Protein AF-A0A2P9ACB7-F1 (afdb_monomer)

Organism: NCBI:txid1631247

Mean predicted aligned error: 3.86 Å

Secondary structure (DSSP, 8-state):
-PPPPPEEEEETTEEEEEEEE---SSEEEE---SS--TTGGGTSHHHHHHHHHHHTTSEEEEEPPTTSTTSPPPP---

Foldseek 3Di:
DPPFDWDWDDDPPKTKTKTWAADAPAEDEDEDPDADAPRVLCVDPVSVVVQCVVRHHHRYMYIAPACHHPIDHDDPDD

pLDDT: mean 92.19, std 8.99, range [57.38, 98.62]

Radius of gyration: 13.12 Å; Cα contacts (8 Å, |Δi|>4): 140; chains: 1; bounding box: 25×29×42 Å

Nearest PDB structures (foldseek):
  4baz-assembly1_A  TM=7.191E-01  e=7.638E-03  Pseudomonas aeruginosa PAO1
  4e46-assembly1_A  TM=7.227E-01  e=8.711E-03  Rhodococcus rhodochrous
  4b9a-assembly1_A  TM=7.209E-01  e=9.936E-03  Pseudomonas aeruginosa PAO1
  4bau-assembly1_A-2  TM=7.214E-01  e=9.936E-03  Pseudomonas aeruginosa PAO1
  4bat-assembly1_A-2  TM=7.285E-01  e=1.210E-02  Pseudomonas aeruginosa PAO1

InterPro domains:
  IPR029058 Alpha/Beta hydrolase fold [G3DSA:3.40.50.1820] (1-78)
  IPR029058 Alpha/Beta hydrolase fold [SSF53474] (2-75)

Sequence (78 aa):
MRPIETRYARSGDVRIAYQVVGQGSFDLVFVPGFISNLDLHWEDEGYSRLLKRLSAFSRLILFDKRGTGLSDRIDTRF

Structure (mmCIF, N/CA/C/O backbone):
data_AF-A0A2P9ACB7-F1
#
_entry.id   AF-A0A2P9ACB7-F1
#
loop_
_atom_site.group_PDB
_atom_site.id
_atom_site.type_symbol
_atom_site.label_atom_id
_atom_site.label_alt_id
_atom_site.label_comp_id
_atom_site.label_asym_id
_atom_site.label_entity_id
_atom_site.label_seq_id
_atom_site.pdbx_PDB_ins_code
_atom_site.Cartn_x
_atom_site.Cartn_y
_atom_site.Cartn_z
_atom_site.occupancy
_atom_site.B_iso_or_equiv
_atom_site.auth_seq_id
_atom_site.auth_comp_id
_atom_site.auth_asym_id
_atom_site.auth_atom_id
_atom_site.pdbx_PDB_model_num
ATOM 1 N N . MET A 1 1 ? 8.075 0.051 17.053 1.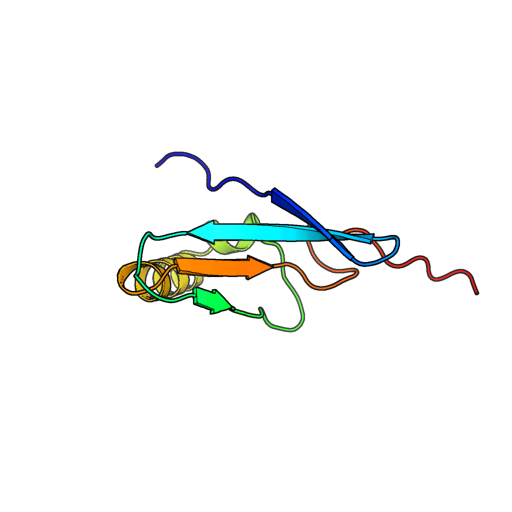00 57.66 1 MET A N 1
ATOM 2 C CA . MET A 1 1 ? 6.889 -0.471 16.331 1.00 57.66 1 MET A CA 1
ATOM 3 C C . MET A 1 1 ? 7.292 -1.816 15.748 1.00 57.66 1 MET A C 1
ATOM 5 O O . MET A 1 1 ? 8.439 -1.915 15.329 1.00 57.66 1 MET A O 1
ATOM 9 N N . ARG A 1 2 ? 6.447 -2.857 15.773 1.00 64.38 2 ARG A N 1
ATOM 10 C CA . ARG A 1 2 ? 6.791 -4.080 15.024 1.00 64.38 2 ARG A CA 1
ATOM 11 C C . ARG A 1 2 ? 6.846 -3.733 13.528 1.00 64.38 2 ARG A C 1
ATOM 13 O O . ARG A 1 2 ? 6.035 -2.899 13.118 1.00 64.38 2 ARG A O 1
ATOM 20 N N . PRO A 1 3 ? 7.767 -4.323 12.748 1.00 77.81 3 PRO A N 1
ATOM 21 C CA . PRO A 1 3 ? 7.769 -4.163 11.299 1.00 77.81 3 PRO A CA 1
ATOM 22 C C . PRO A 1 3 ? 6.404 -4.556 10.732 1.00 77.81 3 PRO A C 1
ATOM 24 O O . PRO A 1 3 ? 5.788 -5.510 11.215 1.00 77.81 3 PRO A O 1
ATOM 27 N N . ILE A 1 4 ? 5.917 -3.803 9.749 1.00 91.25 4 ILE A N 1
ATOM 28 C CA . ILE A 1 4 ? 4.677 -4.151 9.058 1.00 91.25 4 ILE A CA 1
ATOM 29 C C . ILE A 1 4 ? 4.981 -5.341 8.155 1.00 91.25 4 ILE A C 1
ATOM 31 O O . ILE A 1 4 ? 5.921 -5.320 7.369 1.00 91.25 4 ILE A O 1
ATOM 35 N N . GLU A 1 5 ? 4.218 -6.412 8.332 1.00 94.31 5 GLU A N 1
ATOM 36 C CA . GLU A 1 5 ? 4.444 -7.670 7.632 1.00 94.31 5 GLU A CA 1
ATOM 37 C C . GLU A 1 5 ? 3.941 -7.570 6.189 1.00 94.31 5 GLU A C 1
ATOM 39 O O . GLU A 1 5 ? 2.741 -7.403 5.950 1.00 94.31 5 GLU A O 1
ATOM 44 N N . THR A 1 6 ? 4.855 -7.723 5.231 1.00 96.56 6 THR A N 1
ATOM 45 C CA . THR A 1 6 ? 4.509 -7.915 3.821 1.00 96.56 6 THR A CA 1
ATOM 46 C C . THR A 1 6 ? 4.065 -9.357 3.591 1.00 96.56 6 THR A C 1
ATOM 48 O O . THR A 1 6 ? 4.785 -10.312 3.881 1.00 96.56 6 THR A O 1
ATOM 51 N N . ARG A 1 7 ? 2.861 -9.511 3.045 1.00 97.44 7 ARG A N 1
ATOM 52 C CA . ARG A 1 7 ? 2.229 -10.782 2.686 1.00 97.44 7 ARG A CA 1
ATOM 53 C C . 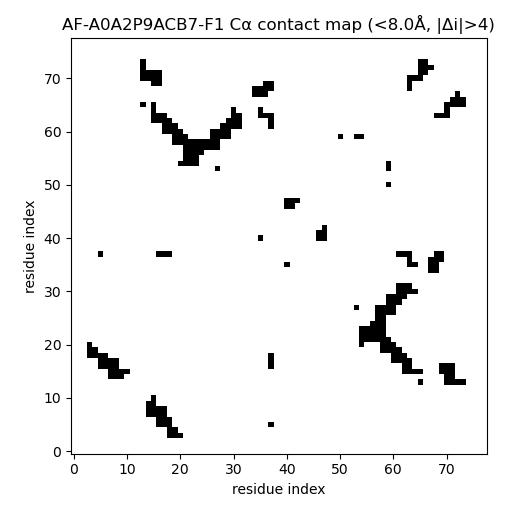ARG A 1 7 ? 2.058 -10.866 1.176 1.00 97.44 7 ARG A C 1
ATOM 55 O O . ARG A 1 7 ? 2.177 -9.867 0.474 1.00 97.44 7 ARG A O 1
ATOM 62 N N . TYR A 1 8 ? 1.744 -12.059 0.677 1.00 97.88 8 TYR A N 1
ATOM 63 C CA . TYR A 1 8 ? 1.609 -12.300 -0.758 1.00 97.88 8 TYR A CA 1
ATOM 64 C C . TYR A 1 8 ? 0.294 -12.991 -1.095 1.00 97.88 8 T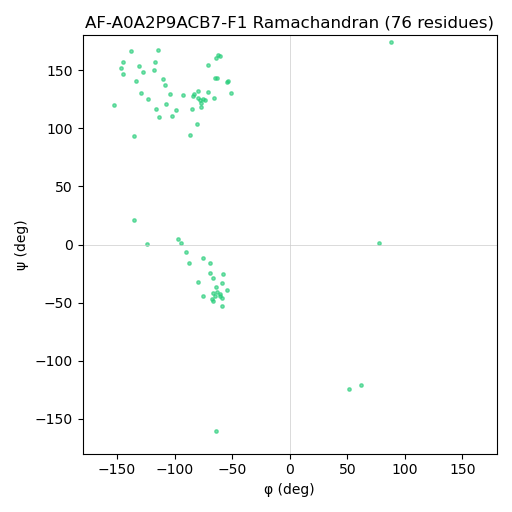YR A C 1
ATOM 66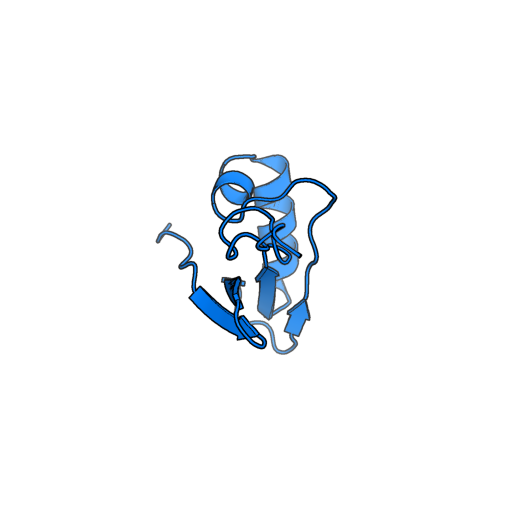 O O . TYR A 1 8 ? -0.066 -13.996 -0.484 1.00 97.88 8 TYR A O 1
ATOM 74 N N . ALA A 1 9 ? -0.426 -12.445 -2.072 1.00 97.75 9 ALA A N 1
ATOM 75 C CA . ALA A 1 9 ? -1.629 -13.043 -2.639 1.00 97.75 9 ALA A CA 1
ATOM 76 C C . ALA A 1 9 ? -1.325 -13.562 -4.048 1.00 97.75 9 ALA A C 1
ATOM 78 O O . ALA A 1 9 ? -0.656 -12.888 -4.832 1.00 97.75 9 ALA A O 1
ATOM 79 N N . ARG A 1 10 ? -1.814 -14.755 -4.394 1.00 97.06 10 ARG A N 1
ATOM 80 C CA . ARG A 1 10 ? -1.659 -15.294 -5.751 1.00 97.06 10 ARG A CA 1
ATOM 81 C C . ARG A 1 10 ? -2.691 -14.663 -6.685 1.00 97.06 10 ARG A C 1
ATOM 83 O O . ARG A 1 10 ? -3.876 -14.639 -6.367 1.00 97.06 10 ARG A O 1
ATOM 90 N N . SER A 1 11 ? -2.250 -14.198 -7.850 1.00 94.19 11 SER A N 1
ATOM 91 C CA . SER A 1 11 ? -3.116 -13.653 -8.895 1.00 94.19 11 SER A CA 1
ATOM 92 C C . SER A 1 11 ? -2.679 -14.215 -10.254 1.00 94.19 11 SER A C 1
ATOM 94 O O . SER A 1 11 ? -1.773 -13.692 -10.898 1.00 94.19 11 SER A O 1
ATOM 96 N N . GLY A 1 12 ? -3.291 -15.314 -10.702 1.00 92.31 12 GLY A N 1
ATOM 97 C CA . GLY A 1 12 ? -2.774 -16.088 -11.841 1.00 92.31 12 GLY A CA 1
ATOM 98 C C . GLY A 1 12 ? -1.382 -16.651 -11.529 1.00 92.31 12 GLY A C 1
ATOM 99 O O . GLY A 1 12 ? -1.211 -17.356 -10.528 1.00 92.31 12 GLY A O 1
ATOM 100 N N . ASP A 1 13 ? -0.397 -16.277 -12.346 1.00 91.81 13 ASP A N 1
ATOM 101 C CA . ASP A 1 13 ? 0.986 -16.767 -12.247 1.00 91.81 13 ASP A CA 1
ATOM 102 C C . ASP A 1 13 ? 1.936 -15.833 -11.490 1.00 91.81 13 ASP A C 1
ATOM 104 O O . ASP A 1 13 ? 3.126 -16.112 -11.393 1.00 91.81 13 ASP A O 1
ATOM 108 N N . VAL A 1 14 ? 1.419 -14.742 -10.916 1.00 94.88 14 VAL A N 1
ATOM 109 C CA . VAL A 1 14 ? 2.223 -13.788 -10.138 1.00 94.88 14 VAL A CA 1
ATOM 110 C C . VAL A 1 14 ? 1.754 -13.705 -8.691 1.00 94.88 14 VAL A C 1
ATOM 112 O O . VAL A 1 14 ? 0.565 -13.863 -8.378 1.00 94.88 14 VAL A O 1
ATOM 115 N N . ARG A 1 15 ? 2.696 -13.413 -7.800 1.00 97.38 15 ARG A N 1
ATOM 116 C CA . ARG A 1 15 ? 2.458 -13.037 -6.408 1.00 97.38 15 ARG A CA 1
ATOM 117 C C . ARG A 1 15 ? 2.375 -11.520 -6.288 1.00 97.38 15 ARG A C 1
ATOM 119 O O . ARG A 1 15 ? 3.258 -10.797 -6.740 1.00 97.38 15 ARG A O 1
ATOM 126 N N . ILE A 1 16 ? 1.305 -11.052 -5.658 1.00 97.56 16 ILE A N 1
ATOM 127 C CA . ILE A 1 16 ? 1.077 -9.644 -5.346 1.00 97.56 16 ILE A CA 1
ATOM 128 C C . ILE A 1 16 ? 1.472 -9.409 -3.897 1.00 97.56 16 ILE A C 1
ATOM 130 O O . ILE A 1 16 ? 0.849 -9.983 -3.000 1.00 97.56 16 ILE A O 1
ATOM 134 N N . ALA A 1 17 ? 2.493 -8.586 -3.680 1.00 97.81 17 ALA A N 1
ATOM 135 C CA . ALA A 1 17 ? 2.886 -8.131 -2.359 1.00 97.81 17 ALA A CA 1
ATOM 136 C C . ALA A 1 17 ? 1.842 -7.153 -1.820 1.00 97.81 17 ALA A C 1
ATOM 138 O O . ALA A 1 17 ? 1.442 -6.212 -2.510 1.00 97.81 17 ALA A O 1
ATOM 139 N N . TYR A 1 18 ? 1.404 -7.372 -0.586 1.00 97.94 18 TYR A N 1
ATOM 140 C CA . TYR A 1 18 ? 0.450 -6.512 0.093 1.00 97.94 18 TYR A CA 1
ATOM 141 C C . TYR A 1 18 ? 0.739 -6.425 1.590 1.00 97.94 18 TYR A C 1
ATOM 143 O O . TYR A 1 18 ? 1.342 -7.315 2.186 1.00 97.94 18 TYR A O 1
ATOM 151 N N . GLN A 1 19 ? 0.272 -5.351 2.211 1.00 97.69 19 GLN A N 1
ATOM 152 C CA . GLN A 1 19 ? 0.313 -5.143 3.654 1.00 97.69 19 GLN A CA 1
ATOM 153 C C . GLN A 1 19 ? -1.088 -4.805 4.155 1.00 97.69 19 GLN A C 1
ATOM 155 O O . GLN A 1 19 ? -1.882 -4.186 3.443 1.00 97.69 19 GLN A O 1
ATOM 160 N N . VAL A 1 20 ? -1.383 -5.204 5.391 1.00 97.38 20 VAL A N 1
ATOM 161 C CA . VAL A 1 20 ? -2.645 -4.887 6.070 1.00 97.38 20 VAL A CA 1
ATOM 162 C C . VAL A 1 20 ? -2.332 -4.172 7.375 1.00 97.38 20 VAL A C 1
ATOM 164 O O . VAL A 1 20 ? -1.579 -4.687 8.201 1.00 97.38 20 VAL A O 1
ATOM 167 N N . VAL A 1 21 ? -2.911 -2.988 7.564 1.00 96.88 21 VAL A N 1
ATOM 168 C CA . VAL A 1 21 ? -2.647 -2.116 8.714 1.00 96.88 21 VAL A CA 1
ATOM 169 C C . VAL A 1 21 ? -3.958 -1.593 9.288 1.00 96.88 21 VAL A C 1
ATOM 171 O O . VAL A 1 21 ? -4.866 -1.222 8.552 1.00 96.88 21 VAL A O 1
ATOM 174 N N . GLY A 1 22 ? -4.049 -1.521 10.615 1.00 95.94 22 GLY A N 1
ATOM 175 C CA . GLY A 1 22 ? -5.265 -1.087 11.305 1.00 95.94 22 GLY A CA 1
ATOM 176 C C . GLY A 1 22 ? -6.239 -2.234 11.584 1.00 95.94 22 GLY A C 1
ATOM 177 O O . GLY A 1 22 ? -6.004 -3.382 11.211 1.00 95.94 22 GLY A O 1
ATOM 178 N N . GLN A 1 23 ? -7.303 -1.916 12.320 1.00 95.56 23 GLN A N 1
ATOM 179 C CA . GLN A 1 23 ? -8.329 -2.860 12.794 1.00 95.56 23 GLN A CA 1
ATOM 180 C C . GLN A 1 23 ? -9.749 -2.296 12.586 1.00 95.56 23 GLN A C 1
ATOM 182 O O . GLN A 1 23 ? -10.681 -2.683 13.286 1.00 95.56 23 GLN A O 1
ATOM 187 N N . GLY A 1 24 ? -9.909 -1.327 11.675 1.00 95.00 24 GLY A N 1
ATOM 188 C CA . GLY A 1 24 ? -11.209 -0.718 11.393 1.00 95.00 24 GLY A CA 1
ATOM 189 C C . GLY A 1 24 ? -12.216 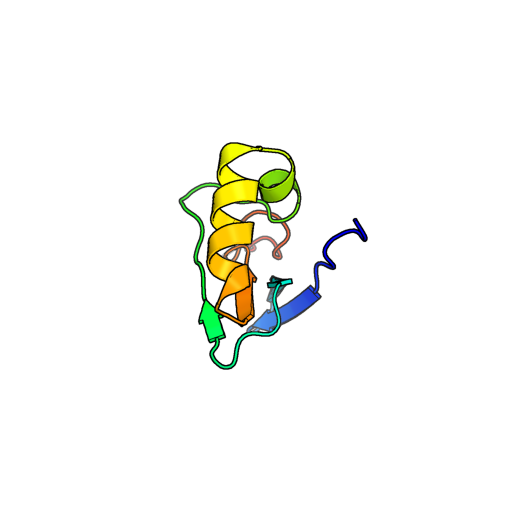-1.715 10.810 1.00 95.00 24 GLY A C 1
ATOM 190 O O . GLY A 1 24 ? -11.845 -2.765 10.289 1.00 95.00 24 GLY A O 1
ATOM 191 N N . SER A 1 25 ? -13.502 -1.371 10.890 1.00 96.12 25 SER A N 1
ATOM 192 C CA . SER A 1 25 ? -14.615 -2.262 10.526 1.00 96.12 25 SER A CA 1
ATOM 193 C C . SER A 1 25 ? -14.827 -2.449 9.023 1.00 96.12 25 SER A C 1
ATOM 195 O O . SER A 1 25 ? -15.591 -3.328 8.628 1.00 96.12 25 SER A O 1
ATOM 197 N N . PHE A 1 26 ? -14.180 -1.637 8.186 1.00 98.00 26 PHE A N 1
ATOM 198 C CA . PHE A 1 26 ? -14.260 -1.740 6.734 1.00 98.00 26 PHE A CA 1
ATOM 199 C C . PHE A 1 26 ? -12.876 -1.717 6.092 1.00 98.00 26 PHE A C 1
ATOM 201 O O . PHE A 1 26 ? -11.928 -1.131 6.625 1.00 98.00 26 PHE A O 1
ATOM 208 N N . ASP A 1 27 ? -12.795 -2.335 4.918 1.00 98.62 27 ASP A N 1
ATOM 209 C CA . ASP A 1 27 ? -11.578 -2.405 4.124 1.00 98.62 27 ASP A CA 1
ATOM 210 C C . ASP A 1 27 ? -11.401 -1.141 3.287 1.00 98.62 27 ASP A C 1
ATOM 212 O O . ASP A 1 27 ? -12.300 -0.733 2.550 1.00 98.62 27 ASP A O 1
ATOM 216 N N . LEU A 1 28 ? -10.210 -0.551 3.364 1.00 98.56 28 LEU A N 1
ATOM 217 C CA . LEU A 1 28 ? -9.778 0.49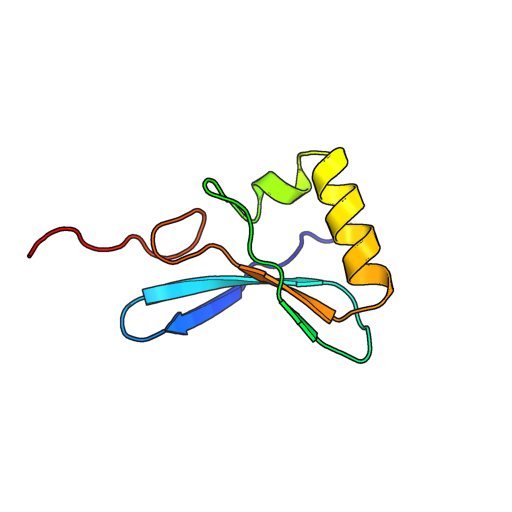7 2.448 1.00 98.56 28 LEU A CA 1
ATOM 218 C C . LEU A 1 28 ? -8.620 -0.034 1.610 1.00 98.56 28 LEU A C 1
ATOM 220 O O . LEU A 1 28 ? -7.512 -0.202 2.114 1.00 98.56 28 LEU A O 1
ATOM 224 N N . VAL A 1 29 ? -8.867 -0.269 0.323 1.00 97.94 29 VAL A N 1
ATOM 225 C CA . VAL A 1 29 ? -7.811 -0.622 -0.631 1.00 97.94 29 VAL A CA 1
ATOM 226 C C . VAL A 1 29 ? -7.167 0.659 -1.140 1.00 97.94 29 VAL A C 1
ATOM 228 O O . VAL A 1 29 ? -7.816 1.479 -1.788 1.00 97.94 29 VAL A O 1
ATOM 231 N N . PHE A 1 30 ? -5.883 0.827 -0.856 1.00 96.69 30 PHE A N 1
ATOM 232 C CA . PHE A 1 30 ? -5.104 1.971 -1.296 1.00 96.69 30 PHE A CA 1
ATOM 233 C C . PHE A 1 30 ? -4.135 1.543 -2.401 1.00 96.69 30 PHE A C 1
ATOM 235 O O . PHE A 1 30 ? -3.292 0.668 -2.200 1.00 96.69 30 PHE A O 1
ATOM 242 N N . VAL A 1 31 ? -4.263 2.173 -3.572 1.00 94.81 31 VAL A N 1
ATOM 243 C CA . VAL A 1 31 ? -3.429 1.912 -4.751 1.00 94.81 31 VAL A CA 1
ATOM 244 C C . VAL A 1 31 ? -2.389 3.029 -4.873 1.00 94.81 31 VAL A C 1
ATOM 246 O O . VAL A 1 31 ? -2.761 4.160 -5.191 1.00 94.81 31 VAL A O 1
ATOM 249 N N . PRO A 1 32 ? -1.093 2.751 -4.650 1.00 88.50 32 PRO A N 1
ATOM 250 C CA . PRO A 1 32 ? -0.040 3.745 -4.819 1.00 88.50 32 PRO A CA 1
ATOM 251 C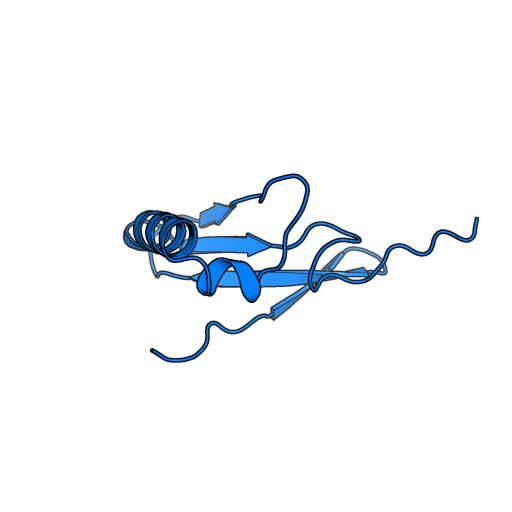 C . PRO A 1 32 ? 0.073 4.248 -6.267 1.00 88.50 32 PRO A C 1
ATOM 253 O O . PRO A 1 32 ? -0.397 3.602 -7.214 1.00 88.50 32 PRO A O 1
ATOM 256 N N . GLY A 1 33 ? 0.749 5.390 -6.435 1.00 84.75 33 GLY A N 1
ATOM 257 C CA . GLY A 1 33 ? 1.044 6.022 -7.727 1.00 84.75 33 GLY A CA 1
ATOM 258 C C . GLY A 1 33 ? 1.955 5.191 -8.645 1.00 84.75 33 GLY A C 1
ATOM 259 O O . GLY A 1 33 ? 2.052 3.973 -8.522 1.00 84.75 33 GLY A O 1
ATOM 260 N N . PHE A 1 34 ? 2.587 5.825 -9.636 1.00 76.19 34 PHE A N 1
ATOM 261 C CA . PHE A 1 34 ? 3.324 5.103 -10.687 1.00 76.19 34 PHE A CA 1
ATOM 262 C C . PHE A 1 34 ? 4.490 4.250 -10.154 1.00 76.19 34 PHE A C 1
ATOM 264 O O . PHE A 1 34 ? 4.621 3.094 -10.546 1.00 76.19 34 PHE A O 1
ATOM 271 N N . ILE A 1 35 ? 5.285 4.794 -9.231 1.00 83.88 35 ILE A N 1
ATOM 272 C CA . ILE A 1 35 ? 6.389 4.091 -8.566 1.00 83.88 35 ILE A CA 1
ATOM 273 C C . ILE A 1 35 ? 5.932 3.738 -7.153 1.00 83.88 35 ILE A C 1
ATOM 275 O O . ILE A 1 35 ? 5.434 4.608 -6.438 1.00 83.88 35 ILE A O 1
ATOM 279 N N . SER A 1 36 ? 6.090 2.476 -6.759 1.00 90.00 36 SER A N 1
ATOM 280 C CA . SER A 1 36 ? 5.723 2.007 -5.426 1.00 90.00 36 SER A CA 1
ATOM 281 C C . SER A 1 36 ? 6.686 0.944 -4.919 1.00 90.00 36 SER A C 1
ATOM 283 O O . SER A 1 36 ? 7.239 0.160 -5.696 1.00 90.00 36 SER A O 1
ATOM 285 N N . ASN A 1 37 ? 6.894 0.951 -3.607 1.00 91.81 37 ASN A N 1
ATOM 286 C CA . ASN A 1 37 ? 7.526 -0.125 -2.863 1.00 91.81 37 ASN A CA 1
ATOM 287 C C . ASN A 1 37 ? 6.972 -0.079 -1.436 1.00 9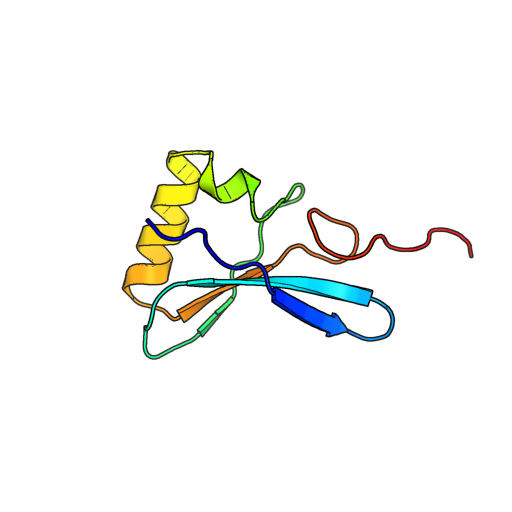1.81 37 ASN A C 1
ATOM 289 O O . ASN A 1 37 ? 7.100 0.941 -0.755 1.00 91.81 37 ASN A O 1
ATOM 293 N N . LEU A 1 38 ? 6.336 -1.169 -1.006 1.00 92.25 38 LEU A N 1
ATOM 294 C CA . LEU A 1 38 ? 5.668 -1.232 0.295 1.00 92.25 38 LEU A CA 1
ATOM 295 C C . LEU A 1 38 ? 6.593 -0.980 1.489 1.00 92.25 38 LEU A C 1
ATOM 297 O O . LEU A 1 38 ? 6.137 -0.388 2.464 1.00 92.25 38 LEU A O 1
ATOM 301 N N . ASP A 1 39 ? 7.861 -1.379 1.424 1.00 89.00 39 ASP A N 1
ATOM 302 C CA . ASP A 1 39 ? 8.803 -1.163 2.524 1.00 89.00 39 ASP A CA 1
ATOM 303 C C . ASP A 1 39 ? 9.244 0.309 2.571 1.00 89.00 39 ASP A C 1
ATOM 305 O O . ASP A 1 39 ? 9.180 0.942 3.627 1.00 89.00 39 ASP A O 1
ATOM 309 N N . LEU A 1 40 ? 9.565 0.899 1.412 1.00 91.38 40 LEU A N 1
ATOM 310 C CA . LEU A 1 40 ? 10.014 2.297 1.318 1.00 91.38 40 LEU A CA 1
ATOM 311 C C . LEU A 1 40 ? 8.924 3.313 1.691 1.00 91.38 40 LEU A C 1
ATOM 313 O O . LEU A 1 40 ? 9.227 4.392 2.195 1.00 91.38 40 LEU A O 1
ATOM 317 N N . HIS A 1 41 ? 7.644 2.985 1.491 1.00 91.69 41 HIS A N 1
ATOM 318 C CA . HIS A 1 41 ? 6.533 3.860 1.887 1.00 91.69 41 HIS A CA 1
ATOM 319 C C . HIS A 1 41 ? 6.522 4.209 3.383 1.00 91.69 41 HIS A C 1
ATOM 321 O O . HIS A 1 41 ? 5.960 5.235 3.769 1.00 91.69 41 HIS A O 1
ATOM 327 N N . TRP A 1 42 ? 7.105 3.363 4.236 1.00 92.00 42 TRP A N 1
ATOM 328 C CA . TRP A 1 42 ? 7.164 3.607 5.677 1.00 92.00 42 TRP A CA 1
ATOM 329 C C . TRP A 1 42 ? 8.371 4.434 6.112 1.00 92.00 42 TRP A C 1
ATOM 331 O O . TRP A 1 42 ? 8.347 4.957 7.230 1.00 92.00 42 TRP A O 1
ATOM 341 N N . GLU A 1 43 ? 9.381 4.560 5.248 1.00 92.38 43 GLU A N 1
ATOM 342 C CA . GLU A 1 43 ? 10.597 5.342 5.490 1.00 92.38 43 GLU A CA 1
ATOM 343 C C . GLU A 1 43 ? 10.370 6.842 5.258 1.00 92.38 43 GLU A C 1
ATOM 345 O O . GLU A 1 43 ? 10.943 7.664 5.970 1.00 92.38 43 GLU A O 1
ATOM 350 N N . ASP A 1 44 ? 9.483 7.213 4.327 1.00 91.81 44 ASP A N 1
ATOM 351 C CA . ASP A 1 44 ? 9.061 8.606 4.155 1.00 91.81 44 ASP A CA 1
ATOM 352 C C . ASP A 1 44 ? 8.058 9.023 5.245 1.00 91.81 44 ASP A C 1
ATOM 354 O O . ASP A 1 44 ? 6.975 8.447 5.399 1.00 91.81 44 ASP A O 1
ATOM 358 N N . GLU A 1 45 ? 8.389 10.067 6.006 1.00 93.88 45 GLU A N 1
ATOM 359 C CA . GLU A 1 45 ? 7.559 10.515 7.127 1.00 93.88 45 GLU A CA 1
ATOM 360 C C . GLU A 1 45 ? 6.179 11.025 6.694 1.00 93.88 45 GLU A C 1
ATOM 362 O O . GLU A 1 45 ? 5.188 10.825 7.410 1.00 93.88 45 GLU A O 1
ATOM 367 N N . GLY A 1 46 ? 6.101 11.707 5.547 1.00 95.38 46 GLY A N 1
ATOM 368 C CA . GLY A 1 46 ? 4.860 12.269 5.021 1.00 95.38 46 GLY A CA 1
ATOM 369 C C . GLY A 1 46 ? 3.891 11.167 4.608 1.00 95.38 46 GLY A C 1
ATOM 370 O O . GLY A 1 46 ? 2.723 11.161 5.013 1.00 95.38 46 GLY A O 1
ATOM 371 N N . TYR A 1 47 ? 4.404 10.187 3.876 1.00 94.00 47 TYR A N 1
ATOM 372 C CA . TYR A 1 47 ? 3.666 9.030 3.405 1.00 94.00 47 TYR A CA 1
ATOM 373 C C . TYR A 1 47 ? 3.244 8.126 4.565 1.00 94.00 47 TYR A C 1
ATOM 375 O O . TYR A 1 47 ? 2.060 7.826 4.720 1.00 94.00 47 TYR A O 1
ATOM 383 N N . SER A 1 48 ? 4.167 7.796 5.470 1.00 94.50 48 SER A N 1
ATOM 384 C CA . SER A 1 48 ? 3.886 7.032 6.692 1.00 94.50 48 SER A CA 1
ATOM 385 C C . SER A 1 48 ? 2.774 7.681 7.526 1.00 94.50 48 SER A C 1
ATOM 387 O O . SER A 1 48 ? 1.892 6.994 8.051 1.00 94.50 48 SER A O 1
ATOM 389 N N . ARG A 1 49 ? 2.752 9.018 7.621 1.00 96.38 49 ARG A N 1
ATOM 390 C CA . ARG A 1 49 ? 1.693 9.765 8.320 1.00 96.38 49 ARG A CA 1
ATOM 391 C C . ARG A 1 49 ? 0.341 9.651 7.620 1.00 96.38 49 ARG A C 1
ATOM 393 O O . ARG A 1 49 ? -0.666 9.477 8.309 1.00 96.38 49 ARG A O 1
ATOM 400 N N . LEU A 1 50 ? 0.304 9.722 6.289 1.00 96.19 50 LEU A N 1
ATOM 401 C CA . LEU A 1 50 ? -0.910 9.474 5.507 1.00 96.19 50 LEU A CA 1
ATOM 402 C C . LEU A 1 50 ? -1.443 8.058 5.767 1.00 96.19 50 LEU A C 1
ATOM 404 O O . LEU A 1 50 ? -2.597 7.912 6.171 1.00 96.19 50 LEU A O 1
ATOM 408 N N . LEU A 1 51 ? -0.600 7.033 5.615 1.00 96.25 51 LEU A N 1
ATOM 409 C CA . LEU A 1 51 ? -1.000 5.636 5.809 1.00 96.25 51 LEU A CA 1
ATOM 410 C C . LEU A 1 51 ? -1.503 5.382 7.235 1.00 96.25 51 LEU A C 1
ATOM 412 O O . LEU A 1 51 ? -2.550 4.762 7.423 1.00 96.25 51 LEU A O 1
ATOM 416 N N . LYS A 1 52 ? -0.826 5.936 8.250 1.00 96.31 52 LYS A N 1
ATOM 417 C CA . LYS A 1 52 ? -1.276 5.862 9.649 1.00 96.31 52 LYS A CA 1
ATOM 418 C C . LYS A 1 52 ? -2.664 6.471 9.826 1.00 96.31 52 LYS A C 1
ATOM 420 O O . LYS A 1 52 ? -3.518 5.835 10.437 1.00 96.31 52 LYS A O 1
ATOM 425 N N . ARG A 1 53 ? -2.924 7.655 9.259 1.00 97.56 53 ARG A N 1
ATOM 426 C CA . ARG A 1 53 ? -4.244 8.307 9.341 1.00 97.56 53 ARG A CA 1
ATOM 427 C C . ARG A 1 53 ? -5.339 7.491 8.663 1.00 97.56 53 ARG A C 1
ATOM 429 O O . ARG A 1 53 ? -6.417 7.379 9.230 1.00 97.56 53 ARG A O 1
ATOM 436 N N . LEU A 1 54 ? -5.062 6.902 7.501 1.00 97.88 54 LEU A N 1
ATOM 437 C CA . LEU A 1 54 ? -6.010 6.023 6.809 1.00 97.88 54 LEU A CA 1
ATOM 438 C C . LEU A 1 54 ? -6.295 4.749 7.622 1.00 97.88 54 LEU A C 1
ATOM 440 O O . LEU A 1 54 ? -7.451 4.375 7.810 1.00 97.88 54 LEU A O 1
ATOM 444 N N . SER A 1 55 ? -5.258 4.123 8.185 1.00 97.56 55 SER A N 1
ATOM 445 C CA . SER A 1 55 ? -5.387 2.917 9.019 1.00 97.56 55 SER A CA 1
ATOM 446 C C . SER A 1 55 ? -6.052 3.154 10.381 1.00 97.56 55 SER A C 1
ATOM 448 O O . SER A 1 55 ? -6.481 2.204 11.029 1.00 97.56 55 SER A O 1
ATOM 450 N N . ALA A 1 56 ? -6.149 4.408 10.835 1.00 97.38 56 ALA A N 1
ATOM 451 C CA . ALA A 1 56 ? -6.733 4.733 12.135 1.00 97.38 56 ALA A CA 1
ATOM 452 C C . ALA A 1 56 ? -8.252 4.496 12.183 1.00 97.38 56 ALA A C 1
ATOM 454 O O . ALA A 1 56 ? -8.795 4.281 13.262 1.00 97.38 56 ALA A O 1
ATOM 455 N N . PHE A 1 57 ? -8.933 4.526 11.033 1.00 97.06 57 PHE A N 1
ATOM 456 C CA . PHE A 1 57 ? -10.387 4.341 10.936 1.00 97.06 57 PHE A CA 1
ATOM 457 C C . PHE A 1 57 ? -10.805 3.203 9.992 1.00 97.06 57 PHE A C 1
ATOM 459 O O . PHE A 1 57 ? -11.996 2.954 9.828 1.00 97.06 57 PHE A O 1
ATOM 466 N N . SER A 1 58 ? -9.850 2.501 9.378 1.00 98.56 58 SER A N 1
ATOM 467 C CA . SER A 1 58 ? -10.104 1.418 8.422 1.00 98.56 58 SER A CA 1
ATOM 468 C C . SER A 1 58 ? -9.166 0.232 8.656 1.00 98.56 58 SER A C 1
ATOM 470 O O . SER A 1 58 ? -8.175 0.333 9.385 1.00 98.56 58 SER A O 1
ATOM 472 N N . ARG A 1 59 ? -9.470 -0.910 8.039 1.00 98.25 59 ARG A N 1
ATOM 473 C CA . ARG A 1 59 ? -8.474 -1.942 7.757 1.00 98.25 59 ARG A CA 1
ATOM 474 C C . ARG A 1 59 ? -7.836 -1.591 6.412 1.00 98.25 59 ARG A C 1
ATOM 476 O O . ARG A 1 59 ? -8.374 -1.889 5.348 1.00 98.25 59 ARG A O 1
ATOM 483 N N . LEU A 1 60 ? -6.718 -0.878 6.472 1.00 98.31 60 LEU A N 1
ATOM 484 C CA . LEU A 1 60 ? -6.002 -0.378 5.305 1.00 98.31 60 LEU A CA 1
ATOM 485 C C . LEU A 1 60 ? -5.238 -1.519 4.632 1.00 98.31 60 LEU A C 1
ATOM 487 O O . LEU A 1 60 ? -4.421 -2.179 5.272 1.00 98.31 60 LEU A O 1
ATOM 491 N N . ILE A 1 61 ? -5.482 -1.717 3.340 1.00 98.25 61 ILE A N 1
ATOM 492 C CA . ILE A 1 61 ? -4.839 -2.726 2.502 1.00 98.25 61 ILE A CA 1
ATOM 493 C C . ILE A 1 61 ? -4.043 -2.002 1.417 1.00 98.25 61 ILE A C 1
ATOM 495 O O . ILE A 1 61 ? -4.602 -1.287 0.586 1.00 98.25 61 ILE A O 1
ATOM 499 N N . LEU A 1 62 ? -2.730 -2.189 1.441 1.00 97.12 62 LEU A N 1
ATOM 500 C CA . LEU A 1 62 ? -1.756 -1.588 0.530 1.00 97.12 62 LEU A CA 1
ATOM 501 C C . LEU A 1 62 ? -1.218 -2.697 -0.361 1.00 97.12 62 LEU A C 1
ATOM 503 O O . LEU A 1 62 ? -0.968 -3.785 0.153 1.00 97.12 62 LEU A O 1
ATOM 507 N N . PHE A 1 63 ? -0.968 -2.448 -1.642 1.00 97.44 63 PHE A N 1
ATOM 508 C CA . PHE A 1 63 ? -0.271 -3.430 -2.471 1.00 97.44 63 PHE A CA 1
ATOM 509 C C . PHE A 1 63 ? 0.617 -2.777 -3.521 1.00 97.44 63 PHE A C 1
ATOM 511 O O . PHE A 1 63 ? 0.329 -1.681 -4.007 1.00 97.44 63 PHE A O 1
ATOM 518 N N . ASP A 1 64 ? 1.676 -3.487 -3.895 1.00 96.38 64 ASP A N 1
ATOM 519 C CA . ASP A 1 64 ? 2.448 -3.163 -5.084 1.00 96.38 64 ASP A CA 1
ATOM 520 C C . ASP A 1 64 ? 1.766 -3.793 -6.301 1.00 96.38 64 ASP A C 1
ATOM 522 O O . ASP A 1 64 ? 1.460 -4.988 -6.320 1.00 96.38 64 ASP A O 1
ATOM 526 N N . LYS A 1 65 ? 1.506 -3.000 -7.343 1.00 94.69 65 LYS A N 1
ATOM 527 C CA . LYS A 1 65 ? 0.908 -3.503 -8.588 1.00 94.69 65 LYS A CA 1
ATOM 528 C C . LYS A 1 65 ? 1.813 -4.565 -9.227 1.00 94.69 65 LYS A C 1
ATOM 530 O O . LYS A 1 65 ? 2.999 -4.679 -8.924 1.00 94.69 65 LYS A O 1
ATOM 535 N N . ARG A 1 66 ? 1.250 -5.359 -10.141 1.00 93.69 66 ARG A N 1
ATOM 536 C CA . ARG A 1 66 ? 2.028 -6.328 -10.933 1.00 93.69 66 ARG A CA 1
ATOM 537 C C . ARG A 1 66 ? 3.227 -5.631 -11.575 1.00 93.69 66 ARG A C 1
ATOM 539 O O . ARG A 1 66 ? 3.054 -4.588 -12.201 1.00 93.69 66 ARG A O 1
ATOM 546 N N . GLY A 1 67 ? 4.416 -6.210 -11.424 1.00 92.88 67 GLY A N 1
ATOM 547 C CA . GLY A 1 67 ? 5.645 -5.658 -11.986 1.00 92.88 67 GLY A CA 1
ATOM 548 C C . GLY A 1 67 ? 6.260 -4.478 -11.227 1.00 92.88 67 GLY A C 1
ATOM 549 O O . GLY A 1 67 ? 7.289 -3.976 -11.675 1.00 92.88 67 GLY A O 1
ATOM 550 N N . THR A 1 68 ? 5.689 -4.036 -10.102 1.00 94.00 68 THR A N 1
ATOM 551 C CA . THR A 1 68 ? 6.234 -2.936 -9.286 1.00 94.00 68 THR A CA 1
ATOM 552 C C . THR A 1 68 ? 6.633 -3.408 -7.891 1.00 94.00 68 THR A C 1
ATOM 554 O O . THR A 1 68 ? 6.090 -4.392 -7.394 1.00 94.00 68 THR A O 1
ATOM 557 N N . GLY A 1 69 ? 7.539 -2.670 -7.245 1.00 94.44 69 GLY A N 1
ATOM 558 C CA . GLY A 1 69 ? 7.905 -2.867 -5.842 1.00 94.44 69 GLY A CA 1
ATOM 559 C C . GLY A 1 69 ? 8.287 -4.307 -5.504 1.00 94.44 69 GLY A C 1
ATOM 560 O O . GLY A 1 69 ? 9.192 -4.869 -6.122 1.00 94.44 69 GLY A O 1
ATOM 561 N N . LEU A 1 70 ? 7.603 -4.870 -4.509 1.00 96.06 70 LEU A N 1
ATOM 562 C CA . LEU A 1 70 ? 7.832 -6.222 -3.997 1.00 96.06 70 LEU A CA 1
ATOM 563 C C . LEU A 1 70 ? 6.991 -7.302 -4.700 1.00 96.06 70 LEU A C 1
ATOM 565 O O . LEU A 1 70 ? 7.172 -8.486 -4.425 1.00 96.06 70 LEU A O 1
ATOM 569 N N . SER A 1 71 ? 6.062 -6.923 -5.580 1.00 96.75 71 SER A N 1
ATOM 570 C CA . SER A 1 71 ? 5.295 -7.890 -6.372 1.00 96.75 71 SER A CA 1
ATOM 571 C C . SER A 1 71 ? 6.173 -8.549 -7.431 1.00 96.75 71 SER A C 1
ATOM 573 O O . SER A 1 71 ? 7.150 -7.964 -7.907 1.00 96.75 71 SER A O 1
ATOM 575 N N . ASP A 1 72 ? 5.797 -9.764 -7.839 1.00 95.75 72 ASP A N 1
ATOM 576 C CA . ASP A 1 72 ? 6.515 -10.481 -8.891 1.00 95.75 72 ASP A CA 1
ATOM 577 C C . ASP A 1 72 ? 6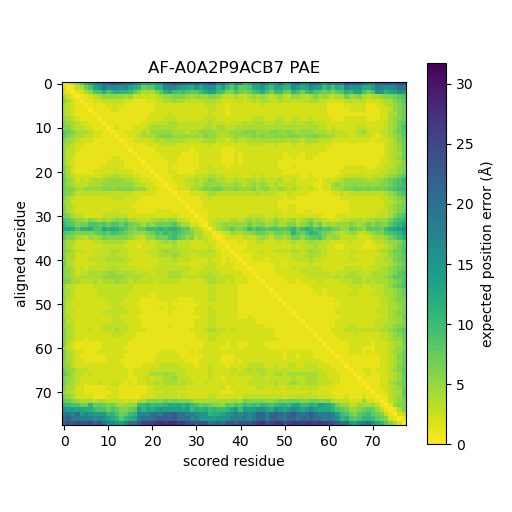.634 -9.608 -10.158 1.00 95.75 72 ASP A C 1
ATOM 579 O O . ASP A 1 72 ? 5.711 -8.878 -10.558 1.00 95.75 72 ASP A O 1
ATOM 583 N N . ARG A 1 73 ? 7.804 -9.698 -10.796 1.00 91.00 73 ARG A N 1
ATOM 584 C CA . ARG A 1 73 ? 8.090 -9.054 -12.082 1.00 91.00 73 ARG A CA 1
ATOM 585 C C . ARG A 1 73 ? 7.198 -9.676 -13.157 1.00 91.00 73 ARG A C 1
ATOM 587 O O . ARG A 1 73 ? 6.949 -10.878 -13.143 1.00 91.00 73 ARG A O 1
ATOM 594 N N . ILE A 1 74 ? 6.742 -8.862 -14.103 1.00 84.25 74 ILE A N 1
ATOM 595 C CA . ILE A 1 74 ? 6.051 -9.369 -15.292 1.00 84.25 74 ILE A CA 1
ATOM 596 C C . ILE A 1 74 ? 7.134 -9.858 -16.256 1.00 84.25 74 ILE A C 1
ATOM 598 O O . ILE A 1 74 ? 8.064 -9.103 -16.549 1.00 84.25 74 ILE A O 1
ATOM 602 N N . ASP A 1 75 ? 7.040 -11.109 -16.711 1.00 78.38 75 ASP A N 1
ATOM 603 C CA . ASP A 1 75 ? 7.903 -11.590 -17.790 1.00 78.38 75 ASP A CA 1
ATOM 604 C C . ASP A 1 75 ? 7.561 -10.816 -19.068 1.00 78.38 75 ASP A C 1
ATOM 606 O O . ASP A 1 75 ? 6.397 -10.712 -19.453 1.00 78.38 75 ASP A O 1
ATOM 610 N N . THR A 1 76 ? 8.571 -10.215 -19.689 1.00 69.38 76 THR A N 1
ATOM 611 C CA . THR A 1 76 ? 8.423 -9.450 -20.932 1.00 69.38 76 THR A CA 1
ATOM 612 C C . THR A 1 76 ? 8.699 -10.291 -22.174 1.00 69.38 76 THR A C 1
ATOM 614 O O . THR A 1 76 ? 8.643 -9.764 -23.285 1.00 69.38 76 THR A O 1
ATOM 617 N N . ARG A 1 77 ? 9.010 -11.583 -22.015 1.00 66.81 77 ARG A N 1
ATOM 618 C CA . ARG A 1 77 ? 9.192 -12.504 -23.136 1.00 66.81 77 ARG A CA 1
ATOM 619 C C . ARG A 1 77 ? 7.825 -12.978 -23.633 1.00 66.81 77 ARG A C 1
ATOM 621 O O . ARG A 1 77 ? 7.184 -13.807 -22.994 1.00 66.81 77 ARG A O 1
ATOM 628 N N . PHE A 1 78 ? 7.399 -12.413 -24.759 1.00 57.38 78 PHE A N 1
ATOM 629 C CA . PHE A 1 78 ? 6.317 -12.926 -25.599 1.00 57.38 78 PHE A CA 1
ATOM 630 C C . PHE A 1 78 ? 6.891 -13.815 -26.701 1.00 57.38 78 PHE A C 1
ATOM 632 O O . PHE A 1 78 ? 8.006 -13.494 -27.179 1.00 57.38 78 PHE A O 1
#

Solvent-accessible surface area (backbone atoms only — not comparable to full-atom values): 4601 Å² total; per-residue (Å²): 129,82,80,83,66,78,43,74,46,80,57,90,95,38,45,35,25,29,37,77,39,61,81,30,95,47,80,40,81,48,78,65,68,96,76,47,37,75,72,60,46,62,72,39,67,68,52,33,50,51,53,50,59,54,16,72,68,13,25,25,34,38,46,23,54,87,52,31,54,74,10,40,71,68,82,84,82,127

=== Feature glossary ===
The record interleaves many kinds of information about one protein. Here is each kind framed as the question it answers.

Q: What are the backbone torsion angles?
A: φ (phi) and ψ (psi) are the two rotatable backbone dihedrals per residue: φ is the C(i-1)–N–Cα–C torsion, ψ is the N–Cα–C–N(i+1) torsion, both in degrees on (−180°, 180°]. α-helical residues cluster near (−60°, −45°); β-strand residues near (−120°, +130°). A Ramachandran plot is simply a scatter of (φ, ψ) for every residue.

Q: What is the amino-acid chain?
A: This is the polypeptide sequence — one letter per residue, N-terminus first. Length ranges from a few dozen residues for small domains to over a thousand for large multi-domain proteins.

Q: How mobile is each atom in the crystal?
A: For experimental (PDB) structures, the B-factor (temperature factor) quantifies the positional spread of each atom in the crystal — a combination of thermal vibration and static disorder — in units of Å². High B-factors mark flexible loops or poorly resolved regions; low B-factors mark the rigid, well-ordered core.

Q: Are the domains correctly placed relative to each other?
A: Predicted Aligned Error (PAE) is an AlphaFold confidence matrix: entry (i, j) is the expected error in the position of residue j, in ångströms, when the prediction is superimposed on the true structure at residue i. Low PAE within a block of residues means that block is internally rigid and well-predicted; high PAE between two blocks means their relative placement is uncertain even if each block individually is confident.

Q: How confident is the AlphaFold model at each residue?
A: pLDDT is the predicted lDDT-Cα score: AlphaFold's confidence that the local environment of each residue (all inter-atomic distances within 15 Å) is correctly placed. It is a per-residue number between 0 and 100, with higher meaning more reliable.

Q: What family and function is it annotated with?
A: Functional annotations link the protein to curated databases. InterPro entries identify conserved domains and families by matching the sequence against member-database signatures (Pfam, PROSITE, CDD, …). Gene Ontology (GO) terms describe molecular function, biological process, and cellular component in a controlled vocabulary. CATH places the structure in a hierarchical fold classification (Class/Architecture/Topology/Homologous-superfamily). The organism is the source species.

Q: How big and how compact is the whole molecule?
A: Three whole-structure scalars: the radius of gyration (RMS distance of Cα from centroid, in Å), the count of Cα–Cα contacts (pairs closer than 8 Å and separated by more than four residues in sequence — i.e. tertiary, not local, contacts), and the bounding-box dimensions. Together they distinguish compact globular folds from extended fibres or disordered chains.

Q: What known structures does this most resemble?
A: The Foldseek neighbor list gives the closest experimentally determined structures in the PDB, ranked by structural alignment. TM-score near 1 means near-identical fold; near 0.3 means only rough topology match. This is how one finds what a novel AlphaFold prediction most resembles in the solved-structure universe.

Q: Which residues are buried vs exposed?
A: SASA measures how much of the protein is reachable by solvent. It is computed by rolling a water-sized probe over the atomic surface and summing the exposed area (Å²). Per-residue SASA distinguishes core (buried, low SASA) from surface (exposed, high SASA) residues; total SASA is a whole-molecule size measure.

Q: Which residues are in helices, strands, or loops?
A: Eight-state secondary structure (DSSP): H is the canonical α-helix, G the tighter 3₁₀-helix, I the wider π-helix; E/B are β-structure, T and S are turns and bends, and '-' is everything else. DSSP derives these from the pattern of main-chain N–H···O=C hydrogen bonds, not from the sequence.

Q: Where is each backbone atom in 3D?
A: Structure coordinates are given as an mmCIF _atom_site loop: one row per atom with element, residue name, chain id, sequence number, and x/y/z position in Å. Only the four main-chain atoms per residue are included here; side chains are omitted to keep the record compact.

Q: What if only a Cα trace is available?
A: Three-state secondary structure (P-SEA) collapses the eight DSSP classes into helix (a), strand (b), and coil (c). P-SEA assigns these from Cα geometry alone — distances and angles — without requiring backbone oxygens, so it works on any Cα trace.

Q: What do the rendered images show?
A: The six renders are orthographic views along the three Cartesian axes in both directions. Representation (cartoon, sticks, or surface) and color scheme (sequence-rainbow or by-chain) vary across proteins so the training set covers all the common visualization conventions.

Q: What does the local fold look like, residue by residue?
A: Foldseek's 3Di representation compresses backbone geometry into a per-residue letter drawn from a learned twenty-state alphabet. It captures the tertiary interaction pattern around each residue — which residues are packed against it in space, regardless of where they are in sequence.

Q: What do the diagnostic plots show?
A: The contact map is a binary N×N matrix image: pixel (i, j) is dark where Cα_i and Cα_j are within 8 Å and |i−j|>4. Because the |i−j|>4 filter removes local helical contacts, off-diagonal stripes parallel to the main diagonal indicate parallel β-sheets; stripes perpendicular to it indicate antiparallel β-sheets. The Ramachandran plot scatters every residue's (φ, ψ) pair against the sterically allowed regions. The PAE heatmap renders the predicted-aligned-error matrix.